Protein AF-A0A8T3QGX0-F1 (afdb_monomer_lite)

Secondary structure (DSSP, 8-state):
--EEEEETTTTEEEEEEEES--S-HHHHHHHHHHHHHHHHHHHHTTT---SEEEEEEEEE--HHHHHHHHHTHHHHHHH--B-HHHHHHHHHS--S--EEEEEEP--SS---------------PPP-------

Structure (mmCIF, N/CA/C/O backbone):
data_AF-A0A8T3QGX0-F1
#
_entry.id   AF-A0A8T3QGX0-F1
#
loop_
_atom_site.group_PDB
_atom_site.id
_atom_site.type_symbol
_atom_site.label_atom_id
_atom_site.label_alt_id
_atom_site.label_comp_id
_atom_site.label_asym_id
_atom_site.label_entity_id
_atom_site.label_seq_id
_atom_site.pdbx_PDB_ins_code
_atom_site.Cartn_x
_atom_site.Cartn_y
_atom_site.Cartn_z
_atom_site.occupancy
_atom_site.B_iso_or_equiv
_atom_site.auth_seq_id
_atom_site.auth_comp_id
_atom_site.auth_asym_id
_atom_site.auth_atom_id
_atom_site.pdbx_PDB_model_num
ATOM 1 N N . ILE A 1 1 ? 4.956 5.516 5.051 1.00 94.62 1 ILE A N 1
ATOM 2 C CA . ILE A 1 1 ? 3.555 5.503 4.596 1.00 94.62 1 ILE A CA 1
ATOM 3 C C . ILE A 1 1 ? 3.340 6.858 3.976 1.00 94.62 1 ILE A C 1
ATOM 5 O O . ILE A 1 1 ? 3.487 7.830 4.708 1.00 94.62 1 ILE A O 1
ATOM 9 N N . ASP A 1 2 ? 3.098 6.925 2.673 1.00 97.12 2 ASP A N 1
ATOM 10 C CA . ASP A 1 2 ? 2.957 8.218 1.993 1.00 97.12 2 ASP A CA 1
ATOM 11 C C . ASP A 1 2 ? 1.624 8.874 2.351 1.00 97.12 2 ASP A C 1
ATOM 13 O O . ASP A 1 2 ? 1.589 10.057 2.679 1.00 97.12 2 ASP A O 1
ATOM 17 N N . LEU A 1 3 ? 0.537 8.094 2.380 1.00 97.94 3 LEU A N 1
ATOM 18 C CA . LEU A 1 3 ? -0.738 8.526 2.950 1.00 97.94 3 LEU A CA 1
ATOM 19 C C . LEU A 1 3 ? -1.350 7.417 3.806 1.00 97.94 3 LEU A C 1
ATOM 21 O O . LEU A 1 3 ? -1.331 6.238 3.450 1.00 97.94 3 LEU A O 1
ATOM 25 N N . LEU A 1 4 ? -1.925 7.817 4.936 1.00 98.31 4 LEU A N 1
ATOM 26 C CA . LEU A 1 4 ? -2.725 6.963 5.802 1.00 98.31 4 LEU A CA 1
ATOM 27 C C . LEU A 1 4 ? -4.111 7.590 5.920 1.00 98.31 4 LEU A C 1
ATOM 29 O O . LEU A 1 4 ? -4.226 8.709 6.420 1.00 98.31 4 LEU A O 1
ATOM 33 N N . ALA A 1 5 ? -5.146 6.891 5.461 1.00 97.94 5 ALA A N 1
ATOM 34 C CA . ALA A 1 5 ? -6.511 7.406 5.496 1.00 97.94 5 ALA A CA 1
ATOM 35 C C . ALA A 1 5 ? -7.402 6.565 6.413 1.00 97.94 5 ALA A C 1
ATOM 37 O O . ALA A 1 5 ? -7.330 5.334 6.415 1.00 97.94 5 ALA A O 1
ATOM 38 N N . TRP A 1 6 ? -8.242 7.258 7.182 1.00 98.00 6 TRP A N 1
ATOM 39 C CA . TRP A 1 6 ? -9.172 6.695 8.153 1.00 98.00 6 TRP A CA 1
ATOM 40 C C . TRP A 1 6 ? -10.612 6.993 7.749 1.00 98.00 6 TRP A C 1
ATOM 42 O O . TRP A 1 6 ? -10.965 8.141 7.488 1.00 98.00 6 TRP A O 1
ATOM 52 N N . HIS A 1 7 ? -11.448 5.960 7.741 1.00 97.56 7 HIS A N 1
ATOM 53 C CA . HIS A 1 7 ? -12.878 6.069 7.511 1.00 97.56 7 HIS A CA 1
ATOM 54 C C . HIS A 1 7 ? -13.635 5.663 8.777 1.00 97.56 7 HIS A C 1
ATOM 56 O O . HIS A 1 7 ? -13.867 4.477 9.029 1.00 97.56 7 HIS A O 1
ATOM 62 N N . GLN A 1 8 ? -14.028 6.660 9.573 1.00 96.62 8 GLN A N 1
ATOM 63 C CA . GLN A 1 8 ? -14.651 6.455 10.882 1.00 96.62 8 GLN A CA 1
ATOM 64 C C . GLN A 1 8 ? -15.925 5.589 10.844 1.00 96.62 8 GLN A C 1
ATOM 66 O O . GLN A 1 8 ? -15.978 4.648 11.636 1.00 96.62 8 GLN A O 1
ATOM 71 N N . PRO A 1 9 ? -16.907 5.805 9.940 1.00 96.75 9 PRO A N 1
ATOM 72 C CA . PRO A 1 9 ? -18.159 5.038 9.974 1.00 96.75 9 PRO A CA 1
ATOM 73 C C . PRO A 1 9 ? -17.981 3.520 9.819 1.00 96.75 9 PRO A C 1
ATOM 75 O O . PRO A 1 9 ? -18.675 2.749 10.469 1.00 96.75 9 PRO A O 1
ATOM 78 N N . HIS A 1 10 ? -17.020 3.083 8.999 1.00 96.38 10 HIS A N 1
ATOM 79 C CA . HIS A 1 10 ? -16.719 1.652 8.795 1.00 96.38 10 HIS A CA 1
ATOM 80 C C . HIS A 1 10 ? -15.494 1.174 9.571 1.00 96.38 10 HIS A C 1
ATOM 82 O O . HIS A 1 10 ? -15.078 0.026 9.435 1.00 96.38 10 HIS A O 1
ATOM 88 N N . ARG A 1 11 ? -14.893 2.060 10.368 1.00 97.44 11 ARG A N 1
ATOM 89 C CA . ARG A 1 11 ? -13.632 1.821 11.066 1.00 97.44 11 ARG A CA 1
ATOM 90 C C . ARG A 1 11 ? -12.543 1.241 10.154 1.00 97.44 11 ARG A C 1
ATOM 92 O O . ARG A 1 11 ? -11.797 0.346 10.559 1.00 97.44 11 ARG A O 1
ATOM 99 N N . ALA A 1 12 ? -12.463 1.745 8.926 1.00 98.19 12 ALA A N 1
ATOM 100 C CA . ALA A 1 12 ? -11.553 1.236 7.913 1.00 98.19 12 ALA A CA 1
ATOM 101 C C . ALA A 1 12 ? -10.311 2.112 7.787 1.00 98.19 12 ALA A C 1
ATOM 103 O O . ALA A 1 12 ? -10.406 3.338 7.706 1.00 98.19 12 ALA A O 1
ATOM 104 N N . LEU A 1 13 ? -9.144 1.477 7.761 1.00 98.62 13 LEU A N 1
ATOM 105 C CA . LEU A 1 13 ? -7.862 2.141 7.563 1.00 98.62 13 LEU A CA 1
ATOM 106 C C . LEU A 1 13 ? -7.263 1.691 6.236 1.00 98.62 13 LEU A C 1
ATOM 108 O O . LEU A 1 13 ? -7.290 0.503 5.921 1.00 98.62 13 LEU A O 1
ATOM 112 N N . ILE A 1 14 ? -6.679 2.614 5.478 1.00 98.62 14 ILE A N 1
ATOM 113 C CA . ILE A 1 14 ? -5.948 2.275 4.257 1.00 98.62 14 ILE A CA 1
ATOM 114 C C . ILE A 1 14 ? -4.567 2.921 4.230 1.00 98.62 14 ILE A C 1
ATOM 116 O O . ILE A 1 14 ? -4.411 4.120 4.465 1.00 98.62 14 ILE A O 1
ATOM 120 N N . VAL A 1 15 ? -3.567 2.092 3.935 1.00 98.75 15 VAL A N 1
ATOM 121 C CA . VAL A 1 15 ? -2.181 2.496 3.690 1.00 98.75 15 VAL A CA 1
ATOM 122 C C . VAL A 1 15 ? -1.996 2.724 2.202 1.00 98.75 15 VAL A C 1
ATOM 124 O O . VAL A 1 15 ? -2.249 1.813 1.415 1.00 98.75 15 VAL A O 1
ATOM 127 N N . ILE A 1 16 ? -1.531 3.909 1.819 1.00 98.62 16 ILE A N 1
ATOM 128 C CA . ILE A 1 16 ? -1.306 4.270 0.421 1.00 98.62 16 ILE A CA 1
ATOM 129 C C . ILE A 1 16 ? 0.170 4.584 0.207 1.00 98.62 16 ILE A C 1
ATOM 131 O O . ILE A 1 16 ? 0.793 5.316 0.980 1.00 98.62 16 ILE A O 1
ATOM 135 N N . GLU A 1 17 ? 0.714 4.017 -0.862 1.00 98.00 17 GLU A N 1
ATOM 136 C CA . GLU A 1 17 ? 2.106 4.161 -1.269 1.00 98.00 17 GLU A CA 1
ATOM 137 C C . GLU A 1 17 ? 2.187 4.618 -2.720 1.00 98.00 17 GL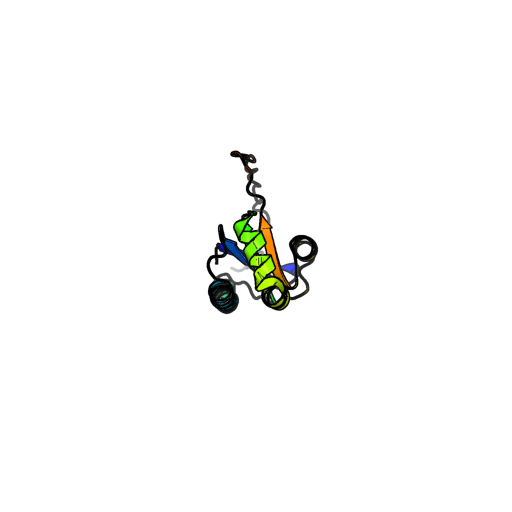U A C 1
ATOM 139 O O . GLU A 1 17 ? 1.552 4.035 -3.599 1.00 98.00 17 GLU A O 1
ATOM 144 N N . LEU A 1 18 ? 2.977 5.659 -2.966 1.00 97.06 18 LEU A N 1
ATOM 145 C CA . LEU A 1 18 ? 3.175 6.273 -4.268 1.00 97.06 18 LEU A CA 1
ATOM 146 C C . LEU A 1 18 ? 4.561 5.905 -4.795 1.00 97.06 18 LEU A C 1
ATOM 148 O O . LEU A 1 18 ? 5.582 6.077 -4.130 1.00 97.06 18 LEU A O 1
ATOM 152 N N . LYS A 1 19 ? 4.612 5.406 -6.027 1.00 95.38 19 LYS 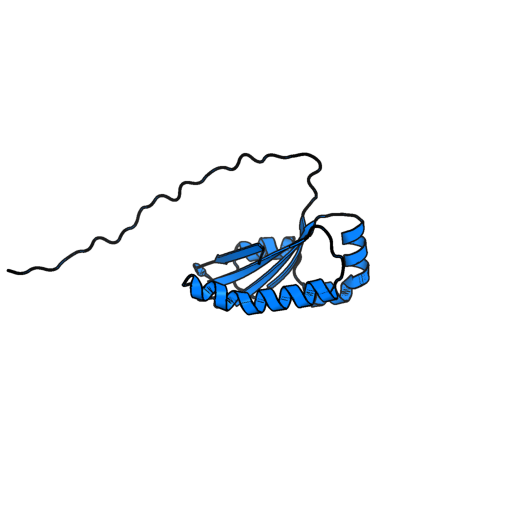A N 1
ATOM 153 C CA . LYS A 1 19 ? 5.859 5.013 -6.684 1.00 95.38 19 LYS A CA 1
ATOM 154 C C . LYS A 1 19 ? 5.926 5.577 -8.092 1.00 95.38 19 LYS A C 1
ATOM 156 O O . LYS A 1 19 ? 4.968 5.523 -8.857 1.00 95.38 19 LYS A O 1
ATOM 161 N N . THR A 1 20 ? 7.080 6.112 -8.467 1.00 94.88 20 THR A N 1
ATOM 162 C CA . THR A 1 20 ? 7.331 6.571 -9.840 1.00 94.88 20 THR A CA 1
ATOM 163 C C . THR A 1 20 ? 7.742 5.417 -10.754 1.00 94.88 20 THR A C 1
ATOM 165 O O . THR A 1 20 ? 7.334 5.385 -11.918 1.00 94.88 20 THR A O 1
ATOM 168 N N . ASP A 1 21 ? 8.486 4.447 -10.223 1.00 94.19 21 ASP A N 1
ATOM 169 C CA . ASP A 1 21 ? 8.928 3.236 -10.911 1.00 94.19 21 ASP A CA 1
ATOM 170 C C . ASP A 1 21 ? 8.852 2.016 -9.979 1.00 94.19 21 ASP A C 1
ATOM 172 O O . ASP A 1 21 ? 9.007 2.139 -8.762 1.00 94.19 21 ASP A O 1
ATOM 176 N N . ILE A 1 22 ? 8.609 0.842 -10.557 1.00 94.56 22 ILE A N 1
ATOM 177 C CA . ILE A 1 22 ? 8.754 -0.451 -9.885 1.00 94.56 22 ILE A CA 1
ATOM 178 C C . ILE A 1 22 ? 10.160 -0.941 -10.221 1.00 94.56 22 ILE A C 1
ATOM 180 O O . ILE A 1 22 ? 10.360 -1.481 -11.299 1.00 94.56 22 ILE A O 1
ATOM 184 N N . ALA A 1 23 ? 11.148 -0.717 -9.359 1.00 92.19 23 ALA A N 1
ATOM 185 C CA . ALA A 1 23 ? 12.504 -1.212 -9.617 1.00 92.19 23 ALA A CA 1
ATOM 186 C C . ALA A 1 23 ? 12.584 -2.732 -9.401 1.00 92.19 23 ALA A C 1
ATOM 188 O O . ALA A 1 23 ? 13.015 -3.462 -10.292 1.00 92.19 23 ALA A O 1
ATOM 189 N N . ASP A 1 24 ? 12.074 -3.187 -8.255 1.00 94.50 24 ASP A N 1
ATOM 190 C CA . ASP A 1 24 ? 12.025 -4.583 -7.834 1.00 94.50 24 ASP A CA 1
ATOM 191 C C . ASP A 1 24 ? 10.644 -4.891 -7.221 1.00 94.50 24 ASP A C 1
ATOM 193 O O . ASP A 1 24 ? 10.131 -4.151 -6.374 1.00 94.50 24 ASP A O 1
ATOM 197 N N . VAL A 1 25 ? 10.008 -5.971 -7.685 1.00 95.00 25 VAL A N 1
ATOM 198 C CA . VAL A 1 25 ? 8.671 -6.383 -7.224 1.00 95.00 25 VAL A CA 1
ATOM 199 C C . VAL A 1 25 ? 8.711 -7.002 -5.825 1.00 95.00 25 VAL A C 1
ATOM 201 O O . VAL A 1 25 ? 7.820 -6.732 -5.021 1.00 95.00 25 VAL A O 1
ATOM 204 N N . ASN A 1 26 ? 9.729 -7.794 -5.500 1.00 95.62 26 ASN A N 1
ATOM 205 C CA . ASN A 1 26 ? 9.862 -8.410 -4.181 1.00 95.62 26 ASN A CA 1
ATOM 206 C C . ASN A 1 26 ? 10.146 -7.351 -3.114 1.00 95.62 26 ASN A C 1
ATOM 208 O O . ASN A 1 26 ? 9.533 -7.365 -2.044 1.00 95.62 26 ASN A O 1
ATOM 212 N N . GLU A 1 27 ? 11.013 -6.386 -3.422 1.00 96.75 27 GLU A N 1
ATOM 213 C CA . GLU A 1 27 ? 11.285 -5.253 -2.539 1.00 96.75 27 GLU A CA 1
ATOM 214 C C . GLU A 1 27 ? 10.026 -4.404 -2.316 1.00 96.75 27 GLU A C 1
ATOM 216 O O . GLU A 1 27 ? 9.731 -4.010 -1.179 1.00 96.75 27 GLU A O 1
ATOM 221 N N . LEU A 1 28 ? 9.247 -4.157 -3.380 1.00 96.00 28 LEU A N 1
ATOM 222 C CA . LEU A 1 28 ? 7.959 -3.471 -3.291 1.00 96.00 28 LEU A CA 1
ATOM 223 C C . LEU A 1 28 ? 7.027 -4.190 -2.309 1.00 96.00 28 LEU A C 1
ATOM 225 O O . LEU A 1 28 ? 6.514 -3.550 -1.390 1.00 96.00 28 LEU A O 1
ATOM 229 N N . LEU A 1 29 ? 6.840 -5.504 -2.465 1.00 96.88 29 LEU A N 1
ATOM 230 C CA . LEU A 1 29 ? 5.969 -6.307 -1.604 1.00 96.88 29 LEU A CA 1
ATOM 231 C C . LEU A 1 29 ? 6.443 -6.311 -0.148 1.00 96.88 29 LEU A C 1
ATOM 233 O O . LEU A 1 29 ? 5.659 -6.016 0.755 1.00 96.88 29 LEU A O 1
ATOM 237 N N . GLY A 1 30 ? 7.729 -6.577 0.089 1.00 97.12 30 GLY A N 1
ATOM 238 C CA . GLY A 1 30 ? 8.287 -6.630 1.440 1.00 97.12 30 GLY A CA 1
ATOM 239 C C . GLY A 1 30 ? 8.237 -5.278 2.152 1.00 97.12 30 GLY A C 1
ATOM 240 O O . GLY A 1 30 ? 7.950 -5.193 3.346 1.00 97.12 30 GLY A O 1
ATOM 241 N N . THR A 1 31 ? 8.490 -4.180 1.440 1.00 97.12 31 THR A N 1
ATOM 242 C CA . THR A 1 31 ? 8.358 -2.824 1.998 1.00 97.12 31 THR A CA 1
ATOM 243 C C . THR A 1 31 ? 6.906 -2.474 2.283 1.00 97.12 31 THR A C 1
ATOM 245 O O . THR A 1 31 ? 6.605 -1.894 3.328 1.00 97.12 31 THR A O 1
ATOM 248 N N . PHE A 1 32 ? 6.002 -2.846 1.383 1.00 97.81 32 PHE A N 1
ATOM 249 C CA . PHE A 1 32 ? 4.585 -2.577 1.539 1.00 97.81 32 PHE A CA 1
ATOM 250 C C . PHE A 1 32 ? 3.972 -3.331 2.727 1.00 97.81 32 PHE A C 1
ATOM 252 O O . PHE A 1 32 ? 3.287 -2.716 3.545 1.00 97.81 32 PHE A O 1
ATOM 259 N N . ASP A 1 33 ? 4.279 -4.622 2.886 1.00 96.81 33 ASP A N 1
ATOM 260 C CA . ASP A 1 33 ? 3.790 -5.429 4.012 1.00 96.81 33 ASP A CA 1
ATOM 261 C C . ASP A 1 33 ? 4.254 -4.861 5.361 1.00 96.81 33 ASP A C 1
ATOM 263 O O . ASP A 1 33 ? 3.447 -4.658 6.269 1.00 96.81 33 ASP A O 1
ATOM 267 N N . ARG A 1 34 ? 5.535 -4.478 5.469 1.00 98.12 34 ARG A N 1
ATOM 268 C CA . ARG A 1 34 ? 6.081 -3.822 6.672 1.00 98.12 34 ARG A CA 1
ATOM 269 C C . ARG A 1 34 ? 5.319 -2.545 7.025 1.00 98.12 34 ARG A C 1
ATOM 271 O O . ARG A 1 34 ? 4.946 -2.339 8.180 1.00 98.12 34 ARG A O 1
ATOM 278 N N . LYS A 1 35 ? 5.038 -1.700 6.030 1.00 97.50 35 LYS A N 1
ATOM 279 C CA . LYS A 1 35 ? 4.262 -0.467 6.223 1.00 97.50 35 LYS A CA 1
ATOM 280 C C . LYS A 1 35 ? 2.823 -0.757 6.645 1.00 97.50 35 LYS A C 1
ATOM 282 O O . LYS A 1 35 ? 2.306 -0.081 7.533 1.00 97.50 35 LYS A O 1
ATOM 287 N N . ARG A 1 36 ? 2.196 -1.789 6.075 1.00 97.31 36 ARG A N 1
ATOM 288 C CA . ARG A 1 36 ? 0.852 -2.235 6.461 1.00 97.31 36 ARG A CA 1
ATOM 289 C C . ARG A 1 36 ? 0.801 -2.743 7.902 1.00 97.31 36 ARG A C 1
ATOM 291 O O . ARG A 1 36 ? -0.136 -2.401 8.616 1.00 97.31 36 ARG A O 1
ATOM 298 N N . ARG A 1 37 ? 1.817 -3.484 8.357 1.00 96.81 37 ARG A N 1
ATOM 299 C CA . ARG A 1 37 ? 1.934 -3.947 9.754 1.00 96.81 37 ARG A CA 1
ATOM 300 C C . ARG A 1 37 ? 2.154 -2.815 10.751 1.00 96.81 37 ARG A C 1
ATOM 302 O O . ARG A 1 37 ? 1.674 -2.904 11.875 1.00 96.81 37 ARG A O 1
ATOM 309 N N . LEU A 1 38 ? 2.844 -1.752 10.344 1.00 97.94 38 LEU A N 1
ATOM 310 C CA . LEU A 1 38 ? 3.075 -0.573 11.181 1.00 97.94 38 LEU A CA 1
ATOM 311 C C . LEU A 1 38 ? 1.831 0.329 11.299 1.00 97.94 38 LEU A C 1
ATOM 313 O O . LEU A 1 38 ? 1.657 1.038 12.290 1.00 97.94 38 LEU A O 1
ATOM 317 N N . ALA A 1 39 ? 0.944 0.304 10.303 1.00 98.19 39 ALA A N 1
ATOM 318 C CA . ALA A 1 39 ? -0.199 1.208 10.222 1.00 98.19 39 ALA A CA 1
ATOM 319 C C . ALA A 1 39 ? -1.178 1.155 11.415 1.00 98.19 39 ALA A C 1
ATOM 321 O O . ALA A 1 39 ? -1.581 2.231 11.857 1.00 98.19 39 ALA A O 1
ATOM 322 N N . PRO A 1 40 ? -1.543 -0.011 11.995 1.00 97.69 40 PRO A N 1
ATOM 323 C CA . PRO A 1 40 ? -2.342 -0.063 13.219 1.00 97.69 40 PRO A CA 1
ATOM 324 C C . PRO A 1 40 ? -1.727 0.706 14.389 1.00 97.69 40 PRO A C 1
ATOM 326 O O . PRO A 1 40 ? -2.458 1.330 15.150 1.00 97.69 40 PRO A O 1
ATOM 329 N N . THR A 1 41 ? -0.404 0.664 14.553 1.00 97.94 41 THR A N 1
ATOM 330 C CA . THR A 1 41 ? 0.294 1.397 15.620 1.00 97.94 41 THR A CA 1
ATOM 331 C C . THR A 1 41 ? 0.166 2.898 15.389 1.00 97.94 41 THR A C 1
ATOM 333 O O . THR A 1 41 ? -0.381 3.603 16.228 1.00 97.94 41 THR A O 1
ATOM 336 N N . ILE A 1 42 ? 0.507 3.353 14.180 1.00 98.06 42 ILE A N 1
ATOM 337 C CA . ILE A 1 42 ? 0.383 4.758 13.761 1.00 98.06 42 ILE A CA 1
ATOM 338 C C . ILE A 1 42 ? -1.063 5.274 13.907 1.00 98.06 42 ILE A C 1
ATOM 340 O O . ILE A 1 42 ? -1.279 6.441 14.241 1.00 98.06 42 ILE A O 1
ATOM 344 N N . ALA A 1 43 ? -2.058 4.425 13.640 1.00 98.19 43 ALA A N 1
ATOM 345 C CA . ALA A 1 43 ? -3.472 4.750 13.800 1.00 98.19 43 ALA A CA 1
ATOM 346 C C . ALA A 1 43 ? -3.869 4.903 15.277 1.00 98.19 43 ALA A C 1
ATOM 348 O O . ALA A 1 43 ? -4.538 5.878 15.620 1.00 98.19 43 ALA A O 1
ATOM 349 N N . ARG A 1 44 ? -3.419 3.999 16.158 1.00 97.62 44 ARG A N 1
ATOM 350 C CA . ARG A 1 44 ? -3.691 4.082 17.604 1.00 97.62 44 ARG A CA 1
ATOM 351 C C . ARG A 1 44 ? -3.110 5.346 18.226 1.00 97.62 44 ARG A C 1
ATOM 353 O O . ARG A 1 44 ? -3.809 5.992 18.998 1.00 97.62 44 ARG A O 1
ATOM 360 N N . ASP A 1 45 ? -1.918 5.758 17.801 1.00 97.88 45 ASP A N 1
ATOM 361 C CA . ASP A 1 45 ? -1.293 7.016 18.242 1.00 97.88 45 ASP A CA 1
ATOM 362 C C . ASP A 1 45 ? -2.132 8.255 17.870 1.00 97.88 45 ASP A C 1
ATOM 364 O O . ASP A 1 45 ? -1.975 9.326 18.449 1.00 97.88 45 ASP A O 1
ATOM 368 N N . ARG A 1 46 ? -3.047 8.117 16.900 1.00 97.00 46 ARG A N 1
ATOM 369 C CA . ARG A 1 46 ? -3.997 9.153 16.453 1.00 97.00 46 ARG A CA 1
ATOM 370 C C . ARG A 1 46 ? -5.399 8.979 17.047 1.00 97.00 46 ARG A C 1
ATOM 372 O O . ARG A 1 46 ? -6.329 9.657 16.618 1.00 97.00 46 ARG A O 1
ATOM 379 N N . GLY A 1 47 ? -5.579 8.050 17.988 1.00 97.94 47 GLY A N 1
ATOM 380 C CA . GLY A 1 47 ? -6.883 7.698 18.555 1.00 97.94 47 GLY A CA 1
ATOM 381 C C . GLY A 1 47 ? -7.798 6.930 17.593 1.00 97.94 47 GLY A C 1
ATOM 382 O O . GLY A 1 47 ? -8.987 6.771 17.863 1.00 97.94 47 GLY A O 1
ATOM 383 N N . TRP A 1 48 ? -7.281 6.448 16.459 1.00 98.31 48 TRP A N 1
ATOM 384 C CA . TRP A 1 48 ? -8.053 5.656 15.505 1.00 98.31 48 TRP A CA 1
ATOM 385 C C . TRP A 1 48 ? -7.973 4.175 15.863 1.00 98.31 48 TRP A C 1
ATOM 387 O O . TRP A 1 48 ? -6.889 3.615 16.032 1.00 98.31 48 TRP A O 1
ATOM 397 N N . VAL A 1 49 ? -9.132 3.517 15.931 1.00 97.38 49 VAL A N 1
ATOM 398 C CA . VAL A 1 49 ? -9.230 2.093 16.279 1.00 97.38 49 VAL A CA 1
ATOM 399 C C . VAL A 1 49 ? -9.784 1.306 15.090 1.00 97.38 49 VAL A C 1
ATOM 401 O O . VAL A 1 49 ? -10.998 1.057 15.025 1.00 97.38 49 VAL A O 1
ATOM 404 N N . PRO A 1 50 ? -8.929 0.916 14.129 1.00 96.81 50 PRO A N 1
ATOM 405 C CA . PRO A 1 50 ? -9.372 0.229 12.927 1.00 96.81 50 PRO A CA 1
ATOM 406 C C . PRO A 1 50 ? -9.906 -1.170 13.209 1.00 96.81 50 PRO A C 1
ATOM 408 O O . PRO A 1 50 ? -9.339 -1.913 14.005 1.00 96.81 50 PRO A O 1
ATOM 411 N N . ALA A 1 51 ? -10.993 -1.525 12.526 1.00 96.00 51 ALA A N 1
ATOM 412 C CA . ALA A 1 51 ? -11.482 -2.897 12.432 1.00 96.00 51 ALA A CA 1
ATOM 413 C C . ALA A 1 51 ? -10.763 -3.663 11.310 1.00 96.00 51 ALA A C 1
ATOM 415 O O . ALA A 1 51 ? -10.560 -4.869 11.407 1.00 96.00 51 ALA A O 1
ATOM 416 N N . ASN A 1 52 ? -10.348 -2.958 10.254 1.00 93.88 52 ASN A N 1
ATOM 417 C CA . ASN A 1 52 ? -9.624 -3.524 9.125 1.00 93.88 52 ASN A CA 1
ATOM 418 C C . ASN A 1 52 ? -8.511 -2.580 8.635 1.00 93.88 52 ASN A C 1
ATOM 420 O O . ASN A 1 52 ? -8.573 -1.364 8.828 1.00 93.88 52 ASN A O 1
ATOM 424 N N . VAL A 1 53 ? -7.474 -3.164 8.023 1.00 97.94 53 VAL A N 1
ATOM 425 C CA . VAL A 1 53 ? -6.365 -2.425 7.402 1.00 97.94 53 VAL A CA 1
ATOM 426 C C . VAL A 1 53 ? -6.170 -2.901 5.972 1.00 97.94 53 VAL A C 1
ATOM 428 O O . VAL A 1 53 ? -5.665 -4.002 5.724 1.00 97.94 53 VAL A O 1
ATOM 431 N N . SER A 1 54 ? -6.554 -2.042 5.042 1.00 98.50 54 SER A N 1
ATOM 432 C CA . SER A 1 54 ? -6.395 -2.201 3.605 1.00 98.50 54 SER A CA 1
ATOM 433 C C . SER A 1 54 ? -5.108 -1.541 3.115 1.00 98.50 54 SER A C 1
ATOM 435 O O . SER A 1 54 ? -4.461 -0.760 3.818 1.00 98.50 54 SER A O 1
ATOM 437 N N . GLY A 1 55 ? -4.728 -1.863 1.887 1.00 98.44 55 GLY A N 1
ATOM 438 C CA . GLY A 1 55 ? -3.520 -1.358 1.266 1.00 98.44 55 GLY A CA 1
ATOM 439 C C . GLY A 1 55 ? -3.728 -0.979 -0.195 1.00 98.44 55 GLY A C 1
ATOM 440 O O . GLY A 1 55 ? -4.454 -1.660 -0.914 1.00 98.44 55 GLY A O 1
ATOM 441 N N . TRP A 1 56 ? -3.063 0.083 -0.645 1.00 98.69 56 TRP A N 1
ATOM 442 C CA . TRP A 1 56 ? -3.083 0.518 -2.032 1.00 98.69 56 TRP A CA 1
ATOM 443 C C . TRP A 1 56 ? -1.723 1.047 -2.490 1.00 98.69 56 TRP A C 1
ATOM 445 O O . TRP A 1 56 ? -1.205 2.034 -1.972 1.00 98.69 56 TRP A O 1
ATOM 455 N N . VAL A 1 57 ? -1.151 0.396 -3.497 1.00 98.44 57 VAL A N 1
ATOM 456 C CA . VAL A 1 57 ? 0.029 0.883 -4.211 1.00 98.44 57 VAL A CA 1
ATOM 457 C C . VAL A 1 57 ? -0.415 1.604 -5.480 1.00 98.44 57 VAL A C 1
ATOM 459 O O . VAL A 1 57 ? -1.165 1.069 -6.299 1.00 98.44 57 VAL A O 1
ATOM 462 N N . ILE A 1 58 ? 0.086 2.819 -5.669 1.00 97.75 58 ILE A N 1
ATOM 463 C CA . ILE A 1 58 ? -0.135 3.626 -6.863 1.00 97.75 58 ILE A CA 1
ATOM 464 C C . ILE A 1 58 ? 1.208 3.828 -7.553 1.00 97.75 58 ILE A C 1
ATOM 466 O O . ILE A 1 58 ? 2.132 4.405 -6.984 1.00 97.75 58 ILE A O 1
ATOM 470 N N . VAL A 1 59 ? 1.312 3.382 -8.802 1.00 96.50 59 VAL A N 1
ATOM 471 C CA . VAL A 1 59 ? 2.522 3.550 -9.618 1.00 96.50 59 VAL A CA 1
ATOM 472 C C . VAL A 1 59 ? 2.282 4.547 -10.741 1.00 96.50 59 VAL A C 1
ATOM 474 O O . VAL A 1 59 ? 1.209 4.569 -11.337 1.00 96.50 59 VAL A O 1
ATOM 477 N N . ALA A 1 60 ? 3.265 5.367 -11.095 1.00 95.38 60 ALA A N 1
ATOM 478 C CA . ALA A 1 60 ? 3.122 6.247 -12.248 1.00 95.38 60 ALA A CA 1
ATOM 479 C C . ALA A 1 60 ? 2.955 5.421 -13.539 1.00 95.38 60 ALA A C 1
ATOM 481 O O . ALA A 1 60 ? 3.680 4.459 -13.794 1.00 95.38 60 ALA A O 1
ATOM 482 N N . ALA A 1 61 ? 2.018 5.797 -14.401 1.00 92.62 61 ALA A N 1
ATOM 483 C CA . ALA A 1 61 ? 1.797 5.119 -15.667 1.00 92.62 61 ALA A CA 1
ATOM 484 C C . ALA A 1 61 ? 3.012 5.309 -16.586 1.00 92.62 61 ALA A C 1
ATOM 486 O O . ALA A 1 61 ? 3.552 6.405 -16.733 1.00 92.62 61 ALA A O 1
ATOM 487 N N . GLY A 1 62 ? 3.449 4.239 -17.240 1.00 92.88 62 GLY A N 1
ATOM 488 C CA . GLY A 1 62 ? 4.594 4.286 -18.142 1.00 92.88 62 GLY A CA 1
ATOM 489 C C . GLY A 1 62 ? 4.851 2.938 -18.792 1.00 92.88 62 GLY A C 1
ATOM 490 O O . GLY A 1 62 ? 4.364 1.914 -18.313 1.00 92.88 62 GLY A O 1
ATOM 491 N N . ARG A 1 63 ? 5.610 2.937 -19.893 1.00 93.50 63 ARG A N 1
ATOM 492 C CA . ARG A 1 63 ? 5.962 1.709 -20.622 1.00 93.50 63 ARG A CA 1
ATOM 493 C C . ARG A 1 63 ? 6.709 0.725 -19.718 1.00 93.50 63 ARG A C 1
ATOM 495 O O . ARG A 1 63 ? 6.321 -0.434 -19.664 1.00 93.50 63 ARG A O 1
ATOM 502 N N . THR A 1 64 ? 7.695 1.207 -18.964 1.00 93.38 64 THR A N 1
ATOM 503 C CA . THR A 1 64 ? 8.514 0.386 -18.061 1.00 93.38 64 THR A CA 1
ATOM 504 C C . THR A 1 64 ? 7.682 -0.265 -16.957 1.00 93.38 64 THR A C 1
ATOM 506 O O . THR A 1 64 ? 7.699 -1.483 -16.820 1.00 93.38 64 THR A O 1
ATOM 509 N N . ASN A 1 65 ? 6.860 0.515 -16.245 1.00 94.94 65 ASN A N 1
ATOM 510 C CA . ASN A 1 65 ? 5.961 -0.026 -15.220 1.00 94.94 65 ASN A CA 1
ATOM 511 C C . ASN A 1 65 ? 4.959 -1.028 -15.794 1.00 94.94 65 ASN A C 1
ATOM 513 O O . ASN A 1 65 ? 4.741 -2.075 -15.195 1.00 94.94 65 ASN A O 1
ATOM 517 N N . ARG A 1 66 ? 4.383 -0.763 -16.975 1.00 94.25 66 ARG A N 1
ATOM 518 C CA . ARG A 1 66 ? 3.489 -1.729 -17.634 1.00 94.25 66 ARG A CA 1
ATOM 519 C C . ARG A 1 66 ? 4.202 -3.035 -17.976 1.00 94.25 66 ARG A C 1
ATOM 521 O O . ARG A 1 66 ? 3.648 -4.094 -17.707 1.00 94.25 66 ARG A O 1
ATOM 528 N N . ALA A 1 67 ? 5.412 -2.962 -18.532 1.00 94.81 67 ALA A N 1
ATOM 529 C CA . ALA A 1 67 ? 6.201 -4.145 -18.865 1.00 94.81 67 ALA A CA 1
ATOM 530 C C . ALA A 1 67 ? 6.528 -4.974 -17.613 1.00 94.81 67 ALA A C 1
ATOM 532 O O . ALA A 1 67 ? 6.337 -6.186 -17.618 1.00 94.81 67 ALA A O 1
ATOM 533 N N . ARG A 1 68 ? 6.927 -4.324 -16.513 1.00 95.31 68 ARG A N 1
ATOM 534 C CA . ARG A 1 68 ? 7.205 -5.002 -15.238 1.00 95.31 68 ARG A CA 1
ATOM 535 C C . ARG A 1 68 ? 5.961 -5.620 -14.609 1.00 95.31 68 ARG A C 1
ATOM 537 O O . ARG A 1 68 ? 6.006 -6.767 -14.176 1.00 95.31 68 ARG A O 1
ATOM 544 N N . ILE A 1 69 ? 4.835 -4.905 -14.611 1.00 95.06 69 ILE A N 1
ATOM 545 C CA . ILE A 1 69 ? 3.556 -5.453 -14.137 1.00 95.06 69 ILE A CA 1
ATOM 546 C C . ILE A 1 69 ? 3.163 -6.685 -14.955 1.00 95.06 69 ILE A C 1
ATOM 548 O O . ILE A 1 69 ? 2.723 -7.676 -14.381 1.00 95.06 69 ILE A O 1
ATOM 552 N N . ALA A 1 70 ? 3.337 -6.645 -16.279 1.00 95.56 70 ALA A N 1
ATOM 553 C CA . ALA A 1 70 ? 3.044 -7.784 -17.140 1.00 95.56 70 ALA A CA 1
ATOM 554 C C . ALA A 1 70 ? 3.968 -8.978 -16.841 1.00 95.56 70 ALA A C 1
ATOM 556 O O . ALA A 1 70 ? 3.473 -10.088 -16.652 1.00 95.56 70 ALA A O 1
ATOM 557 N N . ALA A 1 71 ? 5.278 -8.740 -16.722 1.00 96.44 71 ALA A N 1
ATOM 558 C CA . ALA A 1 71 ? 6.275 -9.774 -16.439 1.00 96.44 71 ALA A CA 1
ATOM 559 C C . ALA A 1 71 ? 6.039 -10.491 -15.096 1.00 96.44 71 ALA A C 1
ATOM 561 O O . ALA A 1 71 ? 6.225 -11.700 -15.003 1.00 96.44 71 ALA A O 1
ATOM 562 N N . HIS A 1 72 ? 5.564 -9.773 -14.073 1.00 96.81 72 HIS A N 1
ATOM 563 C CA . HIS A 1 72 ? 5.286 -10.324 -12.738 1.00 96.81 72 HIS A CA 1
ATOM 564 C C . HIS A 1 72 ? 3.785 -10.463 -12.442 1.00 96.81 72 HIS A C 1
ATOM 566 O O . HIS A 1 72 ? 3.365 -10.493 -11.283 1.00 96.81 72 HIS A O 1
ATOM 572 N N . GLY A 1 73 ? 2.954 -10.543 -13.486 1.00 95.25 73 GLY A N 1
ATOM 573 C CA . GLY A 1 73 ? 1.505 -10.392 -13.366 1.00 95.25 73 GLY A CA 1
ATOM 574 C C . GLY A 1 73 ? 0.831 -11.409 -12.444 1.00 95.25 73 GLY A C 1
ATOM 575 O O . GLY A 1 73 ? -0.088 -11.040 -11.721 1.00 95.25 73 GLY A O 1
ATOM 576 N N . ALA A 1 74 ? 1.280 -12.668 -12.428 1.00 96.12 74 ALA A N 1
ATOM 577 C CA . ALA A 1 74 ? 0.716 -13.692 -11.542 1.00 96.12 74 ALA A CA 1
ATOM 578 C C . ALA A 1 74 ? 0.950 -13.358 -10.057 1.00 96.12 74 ALA A C 1
ATOM 580 O O . ALA A 1 74 ? 0.005 -13.343 -9.270 1.00 96.12 74 ALA A O 1
ATOM 581 N N . MET A 1 75 ? 2.187 -13.006 -9.699 1.00 96.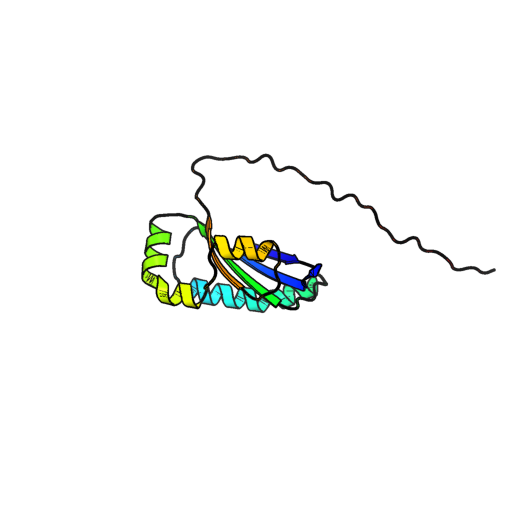88 75 MET A N 1
ATOM 582 C CA . MET A 1 75 ? 2.556 -12.607 -8.339 1.00 96.88 75 MET A CA 1
ATOM 583 C C . MET A 1 75 ? 1.827 -11.327 -7.916 1.00 96.88 75 MET A C 1
ATOM 585 O O . MET A 1 75 ? 1.225 -11.281 -6.845 1.00 96.88 75 MET A O 1
ATOM 589 N N . LEU A 1 76 ? 1.838 -10.299 -8.770 1.00 97.06 76 LEU A N 1
ATOM 590 C CA . LEU A 1 76 ? 1.197 -9.020 -8.465 1.00 97.06 76 LEU A CA 1
ATOM 591 C C . LEU A 1 76 ? -0.323 -9.145 -8.344 1.00 97.06 76 LEU A C 1
ATOM 593 O O . LEU A 1 76 ? -0.887 -8.515 -7.459 1.00 97.06 76 LEU A O 1
ATOM 597 N N . ARG A 1 77 ? -0.988 -9.973 -9.160 1.00 96.31 77 ARG A N 1
ATOM 598 C CA . ARG A 1 77 ? -2.429 -10.243 -9.004 1.00 96.31 77 ARG A CA 1
ATOM 599 C C . ARG A 1 77 ? -2.745 -11.011 -7.722 1.00 96.31 77 ARG A C 1
ATOM 601 O O . ARG A 1 77 ? -3.779 -10.753 -7.120 1.00 96.31 77 ARG A O 1
ATOM 608 N N . GLY A 1 78 ? -1.867 -11.917 -7.291 1.00 97.38 78 GLY A N 1
ATOM 609 C CA . GLY A 1 78 ? -2.013 -12.598 -6.002 1.00 97.38 78 GLY A CA 1
ATOM 610 C C . GLY A 1 78 ? -1.878 -11.640 -4.814 1.00 97.38 78 GLY A C 1
ATOM 611 O O . GLY A 1 78 ? -2.670 -11.696 -3.879 1.00 97.38 78 GLY A O 1
ATOM 612 N N . ALA A 1 79 ? -0.906 -10.725 -4.865 1.00 97.31 79 ALA A N 1
ATOM 613 C CA . ALA A 1 79 ? -0.665 -9.754 -3.796 1.00 97.31 79 ALA A CA 1
ATOM 614 C C . ALA A 1 79 ? -1.643 -8.562 -3.802 1.00 97.31 79 ALA A C 1
ATOM 616 O O . ALA A 1 79 ? -1.987 -8.026 -2.745 1.00 97.31 79 ALA A O 1
ATOM 617 N N . PHE A 1 80 ? -2.084 -8.141 -4.988 1.00 97.88 80 PHE A N 1
ATOM 618 C CA . PHE A 1 80 ? -2.956 -6.994 -5.228 1.00 97.88 80 PHE A CA 1
ATOM 619 C C . PHE A 1 80 ? -4.107 -7.390 -6.167 1.00 97.88 80 PHE A C 1
ATOM 621 O O . PHE A 1 80 ? -4.097 -7.038 -7.350 1.00 97.88 80 PHE A O 1
ATOM 628 N N . PRO A 1 81 ? -5.110 -8.132 -5.669 1.00 97.44 81 PRO A N 1
ATOM 629 C CA . PRO A 1 81 ? -6.224 -8.596 -6.495 1.00 97.44 81 PRO A CA 1
ATOM 630 C C . PRO A 1 81 ? -7.152 -7.465 -6.956 1.00 97.44 81 PRO A C 1
ATOM 632 O O . PRO A 1 81 ? -7.936 -7.657 -7.882 1.00 97.44 81 PRO A O 1
ATOM 635 N N . ILE A 1 82 ? -7.091 -6.295 -6.312 1.00 97.94 82 ILE A N 1
ATOM 636 C CA . ILE A 1 82 ? -7.970 -5.163 -6.602 1.00 97.94 82 ILE A CA 1
ATOM 637 C C . ILE A 1 82 ? -7.261 -4.150 -7.505 1.00 97.94 82 ILE A C 1
ATOM 639 O O . ILE A 1 82 ? -6.140 -3.718 -7.236 1.00 97.94 82 ILE A O 1
ATOM 643 N N . ASP A 1 83 ? -7.935 -3.736 -8.573 1.00 95.62 83 ASP A N 1
ATOM 644 C CA . ASP A 1 83 ? -7.432 -2.727 -9.502 1.00 95.62 83 ASP A CA 1
ATOM 645 C C . ASP A 1 83 ? -7.919 -1.306 -9.149 1.00 95.62 83 ASP A C 1
ATOM 647 O O . ASP A 1 83 ? -8.610 -1.066 -8.153 1.00 95.62 83 ASP A O 1
ATOM 651 N N . GLY A 1 84 ? -7.577 -0.335 -10.001 1.00 93.75 84 GLY A N 1
ATOM 652 C CA . GLY A 1 84 ? -8.002 1.059 -9.843 1.00 93.75 84 GLY A CA 1
ATOM 653 C C . GLY A 1 84 ? -9.525 1.269 -9.855 1.00 93.75 84 GLY A C 1
ATOM 654 O O . GLY A 1 84 ? -10.024 2.204 -9.227 1.00 93.75 84 GLY A O 1
ATOM 655 N N . ARG A 1 85 ? -10.288 0.413 -10.546 1.00 95.19 85 ARG A N 1
ATOM 656 C CA . ARG A 1 85 ? -11.754 0.495 -10.567 1.00 95.19 85 ARG A CA 1
ATOM 657 C C . ARG A 1 85 ? -12.332 -0.070 -9.273 1.00 95.19 85 ARG A C 1
ATOM 659 O O . ARG A 1 85 ? -13.191 0.568 -8.667 1.00 95.19 85 ARG A O 1
ATOM 666 N N . GLY A 1 86 ? -11.831 -1.222 -8.839 1.00 96.88 86 GLY A N 1
ATOM 667 C CA . GLY A 1 86 ? -12.241 -1.873 -7.604 1.00 96.88 86 GLY A CA 1
ATOM 668 C C . GLY A 1 86 ? -11.940 -1.018 -6.375 1.00 96.88 86 GLY A C 1
ATOM 669 O O . GLY A 1 86 ? -12.815 -0.855 -5.527 1.00 96.88 86 GLY A O 1
ATOM 670 N N . ILE A 1 87 ? -10.766 -0.378 -6.306 1.00 97.44 87 ILE A N 1
ATOM 671 C CA . ILE A 1 87 ? -10.445 0.503 -5.173 1.00 97.44 87 ILE A CA 1
ATOM 672 C C . ILE A 1 87 ? -11.335 1.750 -5.147 1.00 97.44 87 ILE A C 1
ATOM 674 O O . ILE A 1 87 ? -11.762 2.168 -4.077 1.00 97.44 87 ILE A O 1
ATOM 678 N N . ARG A 1 88 ? -11.699 2.311 -6.309 1.00 96.06 88 ARG A N 1
ATOM 679 C CA . ARG A 1 88 ? -12.641 3.439 -6.378 1.00 96.06 88 ARG A CA 1
ATOM 680 C C . ARG A 1 88 ? -14.020 3.062 -5.838 1.00 96.06 88 ARG A C 1
ATOM 682 O O . ARG A 1 88 ? -14.607 3.855 -5.110 1.00 96.06 88 ARG A O 1
ATOM 689 N N . ALA A 1 89 ? -14.524 1.879 -6.187 1.00 96.38 89 ALA A N 1
ATOM 690 C CA . ALA A 1 89 ? -15.780 1.374 -5.640 1.00 96.38 89 ALA A CA 1
ATOM 691 C C . ALA A 1 89 ? -15.674 1.160 -4.120 1.00 96.38 89 ALA A C 1
ATOM 693 O O . ALA A 1 89 ? -16.534 1.616 -3.370 1.00 96.38 89 ALA A O 1
ATOM 694 N N . TRP A 1 90 ? -14.576 0.550 -3.662 1.00 97.44 90 TRP A N 1
ATOM 695 C CA . TRP A 1 90 ? -14.312 0.313 -2.243 1.00 97.44 90 TRP A CA 1
ATOM 696 C C . TRP A 1 90 ? -14.244 1.608 -1.423 1.00 97.44 90 TRP A C 1
ATOM 698 O O . TRP A 1 90 ? -14.797 1.657 -0.330 1.00 97.44 90 TRP A O 1
ATOM 708 N N . LEU A 1 91 ? -13.642 2.681 -1.949 1.00 95.94 91 LEU A N 1
ATOM 709 C CA . LEU A 1 91 ? -13.574 3.979 -1.261 1.00 95.94 91 LEU A CA 1
ATOM 710 C C . LEU A 1 91 ? -14.958 4.585 -0.965 1.00 95.94 91 LEU A C 1
ATOM 712 O O . LEU A 1 91 ? -15.072 5.373 -0.031 1.00 95.94 91 LEU A O 1
ATOM 716 N N . GLY A 1 92 ? -15.998 4.226 -1.726 1.00 95.31 92 GLY A N 1
ATOM 717 C CA . GLY A 1 92 ? -17.373 4.659 -1.457 1.00 95.31 92 GLY A CA 1
ATOM 718 C C . GLY A 1 92 ? -18.046 3.915 -0.297 1.00 95.31 92 GLY A C 1
ATOM 719 O O . GLY A 1 92 ? -18.944 4.466 0.331 1.00 95.31 92 GLY A O 1
ATOM 720 N N . ALA A 1 93 ? -17.614 2.685 -0.003 1.00 94.81 93 ALA A N 1
ATOM 721 C CA . ALA A 1 93 ? -18.147 1.844 1.070 1.00 94.81 93 ALA A CA 1
ATOM 722 C C . ALA A 1 93 ? -17.078 0.844 1.577 1.00 94.81 93 ALA A C 1
ATOM 724 O O . ALA A 1 93 ? -17.135 -0.348 1.251 1.00 94.81 93 ALA A O 1
ATOM 725 N N . PRO A 1 94 ? -16.083 1.304 2.364 1.00 96.88 94 PRO A N 1
ATOM 726 C CA . PRO A 1 94 ? -14.910 0.513 2.751 1.00 96.88 94 PRO A CA 1
ATOM 727 C C . PRO A 1 94 ? -15.212 -0.524 3.845 1.00 96.88 94 PRO A C 1
ATOM 729 O O . PRO A 1 94 ? -14.802 -0.397 4.996 1.00 96.88 94 PRO A O 1
ATOM 732 N N . THR A 1 95 ? -15.959 -1.564 3.490 1.00 95.06 95 THR A N 1
ATOM 733 C CA . THR A 1 95 ? -16.458 -2.592 4.422 1.00 95.06 95 THR A CA 1
ATOM 734 C C . THR A 1 95 ? -15.597 -3.856 4.466 1.00 95.06 95 THR A C 1
ATOM 736 O O . THR A 1 95 ? -15.659 -4.607 5.436 1.00 95.06 95 THR A O 1
ATOM 739 N N . SER A 1 96 ? -14.757 -4.083 3.454 1.00 95.19 96 SER A N 1
ATOM 740 C CA . SER A 1 96 ? -13.880 -5.254 3.332 1.00 95.19 96 SER A CA 1
ATOM 741 C C . SER A 1 96 ? -12.393 -4.892 3.413 1.00 95.19 96 SER A C 1
ATOM 743 O O . SER A 1 96 ? -12.003 -3.735 3.251 1.00 95.19 96 SER A O 1
ATOM 745 N N . VAL A 1 97 ? -11.537 -5.890 3.648 1.00 97.00 97 VAL A N 1
ATOM 746 C CA . VAL A 1 97 ? -10.080 -5.739 3.525 1.00 97.00 97 VAL A CA 1
ATOM 747 C C . VAL A 1 97 ? -9.696 -5.861 2.054 1.00 97.00 97 VAL A C 1
ATOM 749 O O . VAL A 1 97 ? -10.015 -6.863 1.418 1.00 97.00 97 VAL A O 1
ATOM 752 N N . VAL A 1 98 ? -8.957 -4.884 1.529 1.00 97.81 98 VAL A N 1
ATOM 753 C CA . VAL A 1 98 ? -8.450 -4.914 0.151 1.00 97.81 98 VAL A CA 1
ATOM 754 C C . VAL A 1 98 ? -6.946 -4.687 0.087 1.00 97.81 98 VAL A C 1
ATOM 756 O O . VAL A 1 98 ? -6.359 -4.007 0.929 1.00 97.81 98 VAL A O 1
ATOM 759 N N . SER A 1 99 ? -6.331 -5.253 -0.946 1.00 98.31 99 SER A N 1
ATOM 760 C CA . SER A 1 99 ? -4.968 -4.955 -1.371 1.00 98.31 99 SER A CA 1
ATOM 761 C C . SER A 1 99 ? -5.030 -4.592 -2.848 1.00 98.31 99 SER A C 1
ATOM 763 O O . SER A 1 99 ? -5.467 -5.407 -3.665 1.00 98.31 99 SER A O 1
ATOM 765 N N . ALA A 1 100 ? -4.684 -3.350 -3.176 1.00 98.44 100 ALA A N 1
ATOM 766 C CA . ALA A 1 100 ? -4.892 -2.790 -4.501 1.00 98.44 100 ALA A CA 1
ATOM 767 C C . ALA A 1 100 ? -3.595 -2.309 -5.152 1.00 98.44 100 ALA A C 1
ATOM 769 O O . ALA A 1 100 ? -2.709 -1.775 -4.483 1.00 98.44 100 ALA A O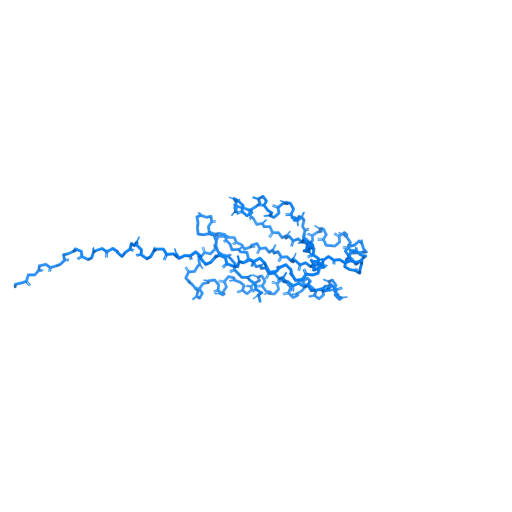 1
ATOM 770 N N . LEU A 1 101 ? -3.530 -2.435 -6.475 1.00 98.19 101 LEU A N 1
ATOM 771 C CA . LEU A 1 101 ? -2.491 -1.849 -7.314 1.00 98.19 101 LEU A CA 1
ATOM 772 C C . LEU A 1 101 ? -3.152 -1.092 -8.464 1.00 98.19 101 LEU A C 1
ATOM 774 O O . LEU A 1 101 ? -3.984 -1.632 -9.192 1.00 98.19 101 LEU A O 1
ATOM 778 N N . SER A 1 102 ? -2.761 0.163 -8.668 1.00 97.19 102 SER A N 1
ATOM 779 C CA . SER A 1 102 ? -3.238 0.944 -9.810 1.00 97.19 102 SER A CA 1
ATOM 780 C C . SER A 1 102 ? -2.149 1.812 -10.413 1.00 97.19 102 SER A C 1
ATOM 782 O O . SER A 1 102 ? -1.212 2.222 -9.733 1.00 97.19 102 SER A O 1
ATOM 784 N N . SER A 1 103 ? -2.316 2.170 -11.684 1.00 95.38 103 SER A N 1
ATOM 785 C CA . SER A 1 103 ? -1.470 3.169 -12.326 1.00 95.38 103 SER A CA 1
ATOM 786 C C . SER A 1 103 ? -2.095 4.561 -12.261 1.00 95.38 103 SER A C 1
ATOM 788 O O . SER A 1 103 ? -3.235 4.736 -12.688 1.00 95.38 103 SER A O 1
ATOM 790 N N . TRP A 1 104 ? -1.335 5.558 -11.822 1.00 92.31 104 TRP A N 1
ATOM 791 C CA . TRP A 1 104 ? -1.693 6.966 -11.953 1.00 92.31 104 TRP A CA 1
ATOM 792 C C . TRP A 1 104 ? -1.172 7.522 -13.282 1.00 92.31 104 TRP A C 1
ATOM 794 O O . TRP A 1 104 ? 0.035 7.439 -13.522 1.00 92.31 104 TRP A O 1
ATOM 804 N N . PRO A 1 105 ? -2.014 8.087 -14.164 1.00 86.38 105 PRO A N 1
ATOM 805 C CA . PRO A 1 105 ? -1.546 8.698 -15.403 1.00 86.38 105 PRO A CA 1
ATOM 806 C C . PRO A 1 105 ? -0.447 9.729 -15.124 1.00 86.38 105 PRO A C 1
ATOM 808 O O . PRO A 1 105 ? -0.626 10.626 -14.305 1.00 86.38 105 PRO A O 1
ATOM 811 N N . LYS A 1 106 ? 0.692 9.636 -15.820 1.00 73.56 106 LYS A N 1
ATOM 812 C CA . LYS A 1 106 ? 1.626 10.765 -15.870 1.00 73.56 106 LYS A CA 1
ATOM 813 C C . LYS A 1 106 ? 0.913 11.861 -16.651 1.00 73.56 106 LYS A C 1
ATOM 815 O O . LYS A 1 106 ? 0.805 11.762 -17.871 1.00 73.56 106 LYS A O 1
ATOM 820 N N . THR A 1 107 ? 0.372 12.861 -15.967 1.00 62.03 107 THR A N 1
ATOM 821 C CA . THR A 1 107 ? -0.123 14.063 -16.636 1.00 62.03 107 THR A CA 1
ATOM 822 C C . THR A 1 107 ? 1.080 14.733 -17.289 1.00 62.03 107 THR A C 1
ATOM 824 O O . THR A 1 107 ? 1.931 15.309 -16.616 1.00 62.03 107 THR A O 1
ATOM 827 N N . GLY A 1 108 ? 1.209 14.581 -18.606 1.00 50.66 108 GLY A N 1
ATOM 828 C CA . GLY A 1 108 ? 2.100 15.421 -19.391 1.00 50.66 108 GLY A CA 1
ATOM 829 C C . GLY A 1 108 ? 1.577 16.853 -19.309 1.00 50.66 108 GLY A C 1
ATOM 830 O O . GLY A 1 108 ? 0.436 17.091 -19.694 1.00 50.66 108 GLY A O 1
ATOM 831 N N . ARG A 1 109 ? 2.424 17.766 -18.818 1.00 47.09 109 ARG A N 1
ATOM 832 C CA . ARG A 1 109 ? 2.149 19.154 -18.402 1.00 47.09 109 ARG A CA 1
ATOM 833 C C . ARG A 1 109 ? 1.422 19.314 -17.064 1.00 47.09 109 ARG A C 1
ATOM 835 O O . ARG A 1 109 ? 0.429 18.661 -16.768 1.00 47.09 109 ARG A O 1
ATOM 842 N N . ASP A 1 110 ? 1.983 20.250 -16.308 1.00 45.91 110 ASP A N 1
ATOM 843 C CA . ASP A 1 110 ? 1.529 20.906 -15.087 1.00 45.91 110 ASP A CA 1
ATOM 844 C C . ASP A 1 110 ? 0.033 21.274 -15.147 1.00 45.91 110 ASP A C 1
ATOM 846 O O . ASP A 1 110 ? -0.343 22.405 -15.446 1.00 45.91 110 ASP A O 1
ATOM 850 N N . GLN A 1 111 ? -0.858 20.311 -14.903 1.00 46.44 111 GLN A N 1
ATOM 851 C CA . GLN A 1 111 ? -2.241 20.633 -14.577 1.00 46.44 111 GLN A CA 1
ATOM 852 C C . GLN A 1 111 ? -2.273 21.029 -13.105 1.00 46.44 111 GLN A C 1
ATOM 854 O O . GLN A 1 111 ? -2.545 20.213 -12.224 1.00 46.44 111 GLN A O 1
ATOM 859 N N . ARG A 1 112 ? -1.988 22.310 -12.844 1.00 42.12 112 ARG A N 1
ATOM 860 C CA . ARG A 1 112 ? -2.419 22.985 -11.620 1.00 42.12 112 ARG A CA 1
ATOM 861 C C . ARG A 1 112 ? -3.939 22.891 -11.547 1.00 42.12 112 ARG A C 1
ATOM 863 O O . ARG A 1 112 ? -4.653 23.740 -12.070 1.00 42.12 112 ARG A O 1
ATOM 870 N N . VAL A 1 113 ? -4.438 21.849 -10.895 1.00 49.44 113 VAL A N 1
ATOM 871 C CA . VAL A 1 113 ? -5.804 21.853 -10.381 1.00 49.44 113 VAL A CA 1
ATOM 872 C C . VAL A 1 113 ? -5.816 22.902 -9.265 1.00 49.44 113 VAL A C 1
ATOM 874 O O . VAL A 1 113 ? -5.042 22.754 -8.314 1.00 49.44 113 VAL A O 1
ATOM 877 N N . PRO A 1 114 ? -6.614 23.982 -9.347 1.00 38.62 114 PRO A N 1
ATOM 878 C CA . PRO A 1 114 ? -6.693 24.939 -8.255 1.00 38.62 114 PRO A CA 1
ATOM 879 C C . PRO A 1 114 ? -7.203 24.205 -7.014 1.00 38.62 114 PRO A C 1
ATOM 881 O O . PRO A 1 114 ? -8.323 23.692 -6.985 1.00 38.62 114 PRO A O 1
ATOM 884 N N . ALA A 1 115 ? -6.351 24.110 -5.993 1.00 49.03 115 ALA A N 1
ATOM 885 C CA . ALA A 1 115 ? -6.703 23.495 -4.728 1.00 49.03 115 ALA A CA 1
ATOM 886 C C . ALA A 1 115 ? -7.830 24.311 -4.077 1.00 49.03 115 ALA A C 1
ATOM 888 O O . ALA A 1 115 ? -7.606 25.394 -3.535 1.00 49.03 115 ALA A O 1
ATOM 889 N N . ARG A 1 116 ? -9.062 23.796 -4.123 1.00 48.22 116 ARG A N 1
ATOM 890 C CA . ARG A 1 116 ? -10.181 24.364 -3.369 1.00 48.22 116 ARG A CA 1
ATOM 891 C C . ARG A 1 116 ? -10.002 23.992 -1.898 1.00 48.22 116 ARG A C 1
ATOM 893 O O . ARG A 1 116 ? -10.282 22.865 -1.500 1.00 48.22 116 ARG A O 1
ATOM 900 N N . ARG A 1 117 ? -9.546 24.946 -1.082 1.00 49.94 117 ARG A N 1
ATOM 901 C CA . ARG A 1 117 ? -9.590 24.831 0.384 1.00 49.94 117 ARG A CA 1
ATOM 902 C C . ARG A 1 117 ? -11.053 24.749 0.825 1.00 49.94 117 ARG A C 1
ATOM 904 O O . ARG A 1 117 ? -11.804 25.706 0.661 1.00 49.94 117 ARG A O 1
ATOM 911 N N . VAL A 1 118 ? -11.452 23.613 1.388 1.00 58.25 118 VAL A N 1
ATOM 912 C CA . VAL A 1 118 ? -12.729 23.471 2.096 1.00 58.25 118 VAL A CA 1
ATOM 913 C C . VAL A 1 118 ? -12.472 23.813 3.559 1.00 58.25 118 VAL A C 1
ATOM 915 O O . VAL A 1 118 ? -11.667 23.163 4.223 1.00 58.25 118 VAL A O 1
ATOM 918 N N . ARG A 1 119 ? -13.117 24.875 4.051 1.00 39.00 119 ARG A N 1
ATOM 919 C CA . ARG A 1 119 ? -13.097 25.242 5.469 1.00 39.00 119 ARG A CA 1
ATOM 920 C C . ARG A 1 119 ? -14.010 24.256 6.191 1.00 39.00 119 ARG A C 1
ATOM 922 O O . ARG A 1 119 ? -15.214 24.264 5.955 1.00 39.00 119 ARG A O 1
ATOM 929 N N . VAL A 1 120 ? -13.445 23.391 7.027 1.00 42.75 120 VAL A N 1
ATOM 930 C CA . VAL A 1 120 ? -14.243 22.609 7.975 1.00 42.75 120 VAL A CA 1
ATOM 931 C C . VAL A 1 120 ? -14.837 23.621 8.950 1.00 42.75 120 VAL A C 1
ATOM 933 O O . VAL A 1 120 ? -14.097 24.313 9.64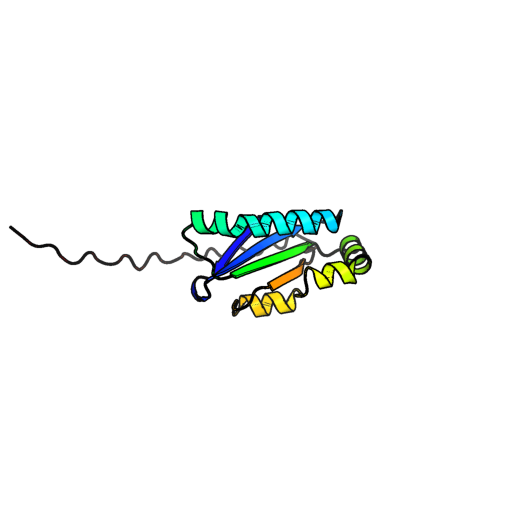7 1.00 42.75 120 VAL A O 1
ATOM 936 N N . SER A 1 121 ? -16.156 23.794 8.927 1.00 42.47 121 SER A N 1
ATOM 937 C CA . SER A 1 121 ? -16.852 24.626 9.902 1.00 42.47 121 SER A CA 1
ATOM 938 C C . SER A 1 121 ? -16.687 23.992 11.282 1.00 42.47 121 SER A C 1
ATOM 940 O O . SER A 1 121 ? -17.210 22.908 11.537 1.00 42.47 121 SER A O 1
ATOM 942 N N . GLU A 1 122 ? -15.933 24.659 12.155 1.00 47.09 122 GLU A N 1
ATOM 943 C CA . GLU A 1 122 ? -15.840 24.346 13.578 1.00 47.09 122 GLU A CA 1
ATOM 944 C C . GLU A 1 122 ? -17.211 24.629 14.205 1.00 47.09 122 GLU A C 1
ATOM 946 O O . GLU A 1 122 ? -17.549 25.760 14.538 1.00 47.09 122 GLU A O 1
ATOM 951 N N . GLY A 1 123 ? -18.052 23.602 14.268 1.00 49.47 123 GLY A N 1
ATOM 952 C CA . GLY A 1 123 ? -19.423 23.721 14.737 1.00 49.47 123 GLY A CA 1
ATOM 953 C C . GLY A 1 123 ? -19.891 22.410 15.329 1.00 49.47 123 GLY A C 1
ATOM 954 O O . GLY A 1 123 ? -20.616 21.687 14.665 1.00 49.47 123 GLY A O 1
ATOM 955 N N . LEU A 1 124 ? -19.406 22.103 16.537 1.00 46.75 124 LEU A N 1
ATOM 956 C CA . LEU A 1 124 ? -20.053 21.293 17.583 1.00 46.75 124 LEU A CA 1
ATOM 957 C C . LEU A 1 124 ? -19.058 21.126 18.745 1.00 46.75 124 LEU A C 1
ATOM 959 O O . LEU A 1 124 ? -18.417 20.091 18.909 1.00 46.75 124 LEU A O 1
ATOM 963 N N . ARG A 1 125 ? -18.906 22.177 19.560 1.00 38.66 125 ARG A N 1
ATOM 964 C CA . ARG A 1 125 ? -18.414 22.012 20.935 1.00 38.66 125 ARG A CA 1
ATOM 965 C C . ARG A 1 125 ? -19.633 21.683 21.803 1.00 38.66 125 ARG A C 1
ATOM 967 O O . ARG A 1 125 ? -20.561 22.490 21.810 1.00 38.66 125 ARG A O 1
ATOM 974 N N . PRO A 1 126 ? -19.682 20.540 22.509 1.00 37.66 126 PRO A N 1
ATOM 975 C CA . PRO A 1 126 ? -20.774 20.267 23.429 1.00 37.66 126 PRO A CA 1
ATOM 976 C C . PRO A 1 126 ? -20.734 21.275 24.582 1.00 37.66 126 PRO A C 1
ATOM 978 O O . PRO A 1 126 ? -19.714 21.449 25.253 1.00 37.66 126 PRO A O 1
ATOM 981 N N . SER A 1 127 ? -21.852 21.971 24.774 1.00 39.53 127 SER A N 1
ATOM 982 C CA . SER A 1 127 ? -22.095 22.897 25.874 1.00 39.53 127 SER A CA 1
ATOM 983 C C . SER A 1 127 ? -21.984 22.159 27.208 1.00 39.53 127 SER A C 1
ATOM 985 O O . SER A 1 127 ? -22.763 21.243 27.473 1.00 39.53 127 SER A O 1
ATOM 987 N N . ARG A 1 128 ? -21.039 22.575 28.059 1.00 37.31 128 ARG A N 1
ATOM 988 C CA . ARG A 1 128 ? -21.010 22.191 29.473 1.00 37.31 128 ARG A CA 1
ATOM 989 C C . ARG A 1 128 ? -22.232 22.784 30.165 1.00 37.31 128 ARG A C 1
ATOM 991 O O . ARG A 1 128 ? -22.234 23.946 30.555 1.00 37.31 128 ARG A O 1
ATOM 998 N N . ALA A 1 129 ? -23.275 21.975 30.277 1.00 37.25 129 ALA A N 1
ATOM 999 C CA . ALA A 1 129 ? -24.371 22.219 31.186 1.00 37.25 129 ALA A CA 1
ATOM 1000 C C . ALA A 1 129 ? -24.026 21.600 32.549 1.00 37.25 129 ALA A C 1
ATOM 1002 O O . ALA A 1 129 ? -23.778 20.401 32.624 1.00 37.25 129 ALA A O 1
ATOM 1003 N N . ARG A 1 130 ? -24.127 22.450 33.579 1.00 39.41 130 ARG A N 1
ATOM 1004 C CA . ARG A 1 130 ? -24.359 22.157 35.005 1.00 39.41 130 ARG A CA 1
ATOM 1005 C C . ARG A 1 130 ? -23.166 21.678 35.838 1.00 39.41 130 ARG A C 1
ATOM 1007 O O . ARG A 1 130 ? -22.762 20.531 35.749 1.00 39.41 130 ARG A O 1
ATOM 1014 N N . GLU A 1 131 ? -22.763 22.543 36.767 1.00 35.69 131 GLU A N 1
ATOM 1015 C CA . GLU A 1 131 ? -22.808 22.206 38.194 1.00 35.69 131 GLU A CA 1
ATOM 1016 C C . GLU A 1 131 ? -23.122 23.476 39.011 1.00 35.69 131 GLU A C 1
ATOM 1018 O O . GLU A 1 131 ? -22.498 24.522 38.834 1.00 35.69 131 GLU A O 1
ATOM 1023 N N . LEU A 1 132 ? -24.199 23.380 39.796 1.00 41.22 132 LEU A N 1
ATOM 1024 C CA . LEU A 1 132 ? -24.577 24.225 40.938 1.00 41.22 132 LEU A CA 1
ATOM 1025 C C . LEU A 1 132 ? -23.667 23.784 42.113 1.00 41.22 132 LEU A C 1
ATOM 1027 O O . LEU A 1 132 ? -23.228 22.642 42.102 1.00 41.22 132 LEU A O 1
ATOM 1031 N N . GLU A 1 133 ? -23.228 24.608 43.063 1.00 39.00 133 GLU A N 1
ATOM 1032 C CA . GLU A 1 133 ? -23.884 25.024 44.327 1.00 39.00 133 GLU A CA 1
ATOM 1033 C C . GLU A 1 133 ? -22.791 25.820 45.096 1.00 39.00 133 GLU A C 1
ATOM 1035 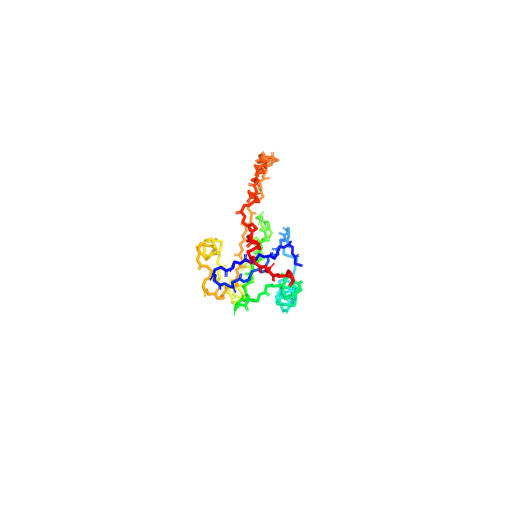O O . GLU A 1 133 ? -21.616 25.463 45.019 1.00 39.00 133 GLU A O 1
ATOM 1040 N N . ARG A 1 134 ? -23.009 27.076 45.512 1.00 48.19 134 ARG A N 1
ATOM 1041 C CA . ARG A 1 134 ? -23.334 27.507 46.894 1.00 48.19 134 ARG A CA 1
ATOM 1042 C C . ARG A 1 134 ? -22.815 26.630 48.027 1.00 48.19 134 ARG A C 1
ATOM 1044 O O . ARG A 1 134 ? -23.254 25.470 48.104 1.00 48.19 134 ARG A O 1
#

Radius of gyration: 19.62 Å; chains: 1; bounding box: 37×41×68 Å

Sequence (134 aa):
IDLLAWHQPHRALIVIELKTDIADVNELLGTFDRKRRLAPTIARDRGWVPANVSGWVIVAAGRTNRARIAAHGAMLRGAFPIDGRGIRAWLGAPTSVVSALSSWPKTGRDQRVPARRVRVSEGLRPSRARELER

pLDDT: mean 85.48, std 21.36, range [35.69, 98.75]

Foldseek 3Di:
DVDWDADVVQLEIEDEEEEAACPDPVCVLVVQVVSQVCNCVVCVVVVRHHPEYAYEYEYADDPRRVVVCVVCVVVCCVQAVAEPVRVVVCVVPVNDHGYHYYYDYPPPDDPPPPDPDDDPPPPDDDDDDDDDDD